Protein AF-A0A7K7TMJ1-F1 (afdb_monomer)

InterPro domains:
  IPR008477 Tumor necrosis factor alpha-induced protein 8-like [PF05527] (1-133)
  IPR008477 Tumor necrosis factor alpha-induced protein 8-like [PTHR12757] (1-135)
  IPR038355 Tumor necrosis factor alpha-induced protein 8-like superfamily [G3DSA:1.20.1440.160] (1-135)

pLDDT: mean 97.25, std 2.5, range [78.69, 98.81]

Foldseek 3Di:
DVVLVVLLVVLVVVLVVVVVVCVVVVVDDPVLVVLVVVLLVLVLVLLVLLLCLLPDPPPDDLQVSLVSLVVSLVSSCVNCVVPDDPVSNVSSCSNSVQVSPSVNSCQCSVCPHPNSVVSVVVNVVSVVCSVVVVD

Sequence (135 aa):
SKKEAEKIIKNLIKIVLKLAILYRNNQFNQDEIALMEKFKKKVHQLAKTVVSFHQVDYTFDRNFLSKLLNDCRELLHEIIQRHLTAKSHGRVNNVFDHFSDCEFLAALYNPFGPYKLHLQKLCDGVNKMLDEGNI

Mean predicted aligned error: 2.39 Å

Radius of gyration: 15.5 Å; Cα contacts (8 Å, |Δi|>4): 107; chains: 1; bounding box: 36×33×42 Å

Structure (mmCIF, N/CA/C/O backbone):
data_AF-A0A7K7TMJ1-F1
#
_entry.id   AF-A0A7K7TMJ1-F1
#
loop_
_atom_site.group_PDB
_atom_site.id
_atom_site.type_symbol
_atom_site.label_atom_id
_atom_site.label_alt_id
_atom_site.label_comp_id
_atom_site.label_asym_id
_atom_site.label_entity_id
_atom_site.label_seq_id
_atom_site.pdbx_PDB_ins_code
_atom_site.Cartn_x
_atom_site.Cartn_y
_atom_site.Cartn_z
_atom_site.occupancy
_atom_site.B_iso_or_equiv
_atom_site.auth_seq_id
_atom_site.auth_comp_id
_atom_site.auth_asym_id
_atom_site.auth_atom_id
_atom_site.pdbx_PDB_model_num
ATOM 1 N N . SER A 1 1 ? 10.823 14.275 -4.369 1.00 92.31 1 SER A N 1
ATOM 2 C CA . SER A 1 1 ? 11.870 15.054 -3.662 1.00 92.31 1 SER A CA 1
ATOM 3 C C . SER A 1 1 ? 12.195 14.378 -2.334 1.00 92.31 1 SER A C 1
ATOM 5 O O . SER A 1 1 ? 11.358 13.628 -1.839 1.00 92.31 1 SER A O 1
ATOM 7 N N . LYS A 1 2 ? 13.364 14.644 -1.731 1.00 96.44 2 LYS A N 1
ATOM 8 C CA . LYS A 1 2 ? 13.749 14.072 -0.421 1.00 96.44 2 LYS A CA 1
ATOM 9 C C . LYS A 1 2 ? 12.666 14.270 0.651 1.00 96.44 2 LYS A C 1
ATOM 11 O O . LYS A 1 2 ? 12.242 13.314 1.287 1.00 96.44 2 LYS A O 1
ATOM 16 N N . LYS A 1 3 ? 12.158 15.501 0.772 1.00 97.50 3 LYS A N 1
ATOM 17 C CA . LYS A 1 3 ? 11.116 15.871 1.741 1.00 97.50 3 LYS A CA 1
ATOM 18 C C . LYS A 1 3 ? 9.826 15.060 1.570 1.00 97.50 3 LYS A C 1
ATOM 20 O O . LYS A 1 3 ? 9.205 14.688 2.563 1.00 97.50 3 LYS A O 1
ATOM 25 N N . GLU A 1 4 ? 9.424 14.786 0.330 1.00 96.75 4 GLU A N 1
ATOM 26 C CA . GLU A 1 4 ? 8.199 14.023 0.073 1.00 96.75 4 GLU A CA 1
ATOM 27 C C . GLU A 1 4 ? 8.392 12.531 0.363 1.00 96.75 4 GLU A C 1
ATOM 29 O O . GLU A 1 4 ? 7.537 11.928 1.006 1.00 96.75 4 GLU A O 1
ATOM 34 N N . ALA A 1 5 ? 9.552 11.962 0.016 1.00 97.44 5 ALA A N 1
ATOM 35 C CA . ALA A 1 5 ? 9.892 10.583 0.371 1.00 97.44 5 ALA A CA 1
ATOM 36 C C . ALA A 1 5 ? 9.893 10.375 1.898 1.00 97.44 5 ALA A C 1
ATOM 38 O O . ALA A 1 5 ? 9.243 9.464 2.409 1.00 97.44 5 ALA A O 1
ATOM 39 N N . GLU A 1 6 ? 10.534 11.275 2.652 1.00 98.19 6 GLU A N 1
ATOM 40 C CA . GLU A 1 6 ? 10.526 11.244 4.122 1.00 98.19 6 GLU A CA 1
ATOM 41 C C . GLU A 1 6 ? 9.105 11.340 4.696 1.00 98.19 6 GLU A C 1
ATOM 43 O O . GLU A 1 6 ? 8.770 10.680 5.684 1.00 98.19 6 GLU A O 1
ATOM 48 N N . LYS A 1 7 ? 8.242 12.156 4.084 1.00 98.38 7 LYS A N 1
ATOM 49 C CA . LYS A 1 7 ? 6.843 12.305 4.496 1.00 98.38 7 LYS A CA 1
ATOM 50 C C . LYS A 1 7 ? 6.040 11.027 4.256 1.00 98.38 7 LYS A C 1
ATOM 52 O O . LYS A 1 7 ? 5.312 10.632 5.168 1.00 98.38 7 LYS A O 1
ATOM 57 N N . ILE A 1 8 ? 6.193 10.387 3.098 1.00 98.56 8 ILE A N 1
ATOM 58 C CA . ILE A 1 8 ? 5.510 9.133 2.749 1.00 98.56 8 ILE A CA 1
ATOM 59 C C . ILE A 1 8 ? 5.896 8.032 3.742 1.00 98.56 8 ILE A C 1
ATOM 61 O O . ILE A 1 8 ? 5.023 7.451 4.388 1.00 98.56 8 ILE A O 1
ATOM 65 N N . ILE A 1 9 ? 7.195 7.823 3.973 1.00 98.38 9 ILE A N 1
ATOM 66 C CA . ILE A 1 9 ? 7.674 6.799 4.916 1.00 98.38 9 ILE A CA 1
ATOM 67 C C . ILE A 1 9 ? 7.229 7.105 6.353 1.00 98.38 9 ILE A C 1
ATOM 69 O O . ILE A 1 9 ? 6.744 6.224 7.063 1.00 98.38 9 ILE A O 1
ATOM 73 N N . LYS A 1 10 ? 7.292 8.370 6.788 1.00 98.62 10 LYS A N 1
ATOM 74 C CA . LYS A 1 10 ? 6.770 8.785 8.102 1.00 98.62 10 LYS A CA 1
ATOM 75 C C . LYS A 1 10 ? 5.273 8.504 8.245 1.00 98.62 10 LYS A C 1
ATOM 77 O O . LYS A 1 10 ? 4.815 8.163 9.338 1.00 98.62 10 LYS A O 1
ATOM 82 N N . ASN A 1 11 ? 4.498 8.699 7.183 1.00 98.69 11 ASN A N 1
ATOM 83 C CA . ASN A 1 11 ? 3.067 8.426 7.187 1.00 98.69 11 ASN A CA 1
ATOM 84 C C . ASN A 1 11 ? 2.792 6.925 7.292 1.00 98.69 11 ASN A C 1
ATOM 86 O O . ASN A 1 11 ? 1.994 6.548 8.150 1.00 98.69 11 ASN A O 1
ATOM 90 N N . LEU A 1 12 ? 3.524 6.095 6.543 1.00 98.56 12 LEU A N 1
ATOM 91 C CA . LEU A 1 12 ? 3.469 4.636 6.644 1.00 98.56 12 LEU A CA 1
ATOM 92 C C . LEU A 1 12 ? 3.759 4.156 8.074 1.00 98.56 12 LEU A C 1
ATOM 94 O O . LEU A 1 12 ? 2.924 3.483 8.674 1.00 98.56 12 LEU A O 1
ATOM 98 N N . ILE A 1 13 ? 4.874 4.590 8.675 1.00 98.50 13 ILE A N 1
ATOM 99 C CA . ILE A 1 13 ? 5.240 4.218 10.055 1.00 98.50 13 ILE A CA 1
ATOM 100 C C . ILE A 1 13 ? 4.132 4.615 11.044 1.00 98.50 13 ILE A C 1
ATOM 102 O O . ILE A 1 13 ? 3.749 3.835 11.915 1.00 98.50 13 ILE A O 1
ATOM 106 N N . LYS A 1 14 ? 3.568 5.823 10.908 1.00 98.25 14 LYS A N 1
ATOM 107 C CA . LYS A 1 14 ? 2.486 6.292 11.788 1.00 98.25 14 LYS A CA 1
ATOM 108 C C . LYS A 1 14 ? 1.202 5.476 11.646 1.00 98.25 14 LYS A C 1
ATOM 110 O O . LYS A 1 14 ? 0.476 5.363 12.629 1.00 98.25 14 LYS A O 1
ATOM 115 N N . ILE A 1 15 ? 0.891 4.979 10.452 1.00 98.25 15 ILE A N 1
ATOM 116 C CA . ILE A 1 15 ? -0.276 4.124 10.208 1.00 98.25 15 ILE A CA 1
ATOM 117 C C . ILE A 1 15 ? -0.063 2.769 10.882 1.00 98.25 15 ILE A C 1
ATOM 119 O O . ILE A 1 15 ? -0.890 2.370 11.697 1.00 98.25 15 ILE A O 1
ATOM 123 N N . VAL A 1 16 ? 1.077 2.120 10.618 1.00 97.31 16 VAL A N 1
ATOM 124 C CA . VAL A 1 16 ? 1.415 0.804 11.183 1.00 97.31 16 VAL A CA 1
ATOM 125 C C . VAL A 1 16 ? 1.399 0.839 12.713 1.00 97.31 16 VAL A C 1
ATOM 127 O O . VAL A 1 16 ? 0.768 -0.006 13.343 1.00 97.31 16 VAL A O 1
ATOM 130 N N . LEU A 1 17 ? 2.004 1.861 13.331 1.00 98.06 17 LEU A N 1
ATOM 131 C CA . LEU A 1 17 ? 1.999 2.004 14.792 1.00 98.06 17 LEU A CA 1
ATOM 132 C C . LEU A 1 17 ? 0.589 2.178 15.365 1.00 98.06 17 LEU A C 1
ATOM 134 O O . LEU A 1 17 ? 0.279 1.616 16.411 1.00 98.06 17 LEU A O 1
ATOM 138 N N . LYS A 1 18 ? -0.280 2.941 14.694 1.00 97.62 18 LYS A N 1
ATOM 139 C CA . LYS A 1 18 ? -1.665 3.116 15.146 1.00 97.62 18 LYS A CA 1
ATOM 140 C C . LYS A 1 18 ? -2.459 1.817 15.060 1.00 97.62 18 LYS A C 1
ATOM 142 O O . LYS A 1 18 ? -3.156 1.501 16.016 1.00 97.62 18 LYS A O 1
ATOM 147 N N . LEU A 1 19 ? -2.322 1.065 13.967 1.00 97.00 19 LEU A N 1
ATOM 148 C CA . LEU A 1 19 ? -2.946 -0.254 13.835 1.00 97.00 19 LEU A CA 1
ATOM 149 C C . LEU A 1 19 ? -2.482 -1.201 14.942 1.00 97.00 19 LEU A C 1
ATOM 151 O O . LEU A 1 19 ? -3.308 -1.837 15.588 1.00 97.00 19 LEU A O 1
ATOM 155 N N . ALA A 1 20 ? -1.175 -1.242 15.211 1.00 95.94 20 ALA A N 1
ATOM 156 C CA . ALA A 1 20 ? -0.618 -2.079 16.267 1.00 95.94 20 ALA A CA 1
ATOM 157 C C . ALA A 1 20 ? -1.163 -1.705 17.656 1.00 95.94 20 ALA A C 1
ATOM 159 O O . ALA A 1 20 ? -1.466 -2.594 18.448 1.00 95.94 20 ALA A O 1
ATOM 160 N N . ILE A 1 21 ? -1.320 -0.409 17.952 1.00 98.06 21 ILE A N 1
ATOM 161 C CA . ILE A 1 21 ? -1.902 0.063 19.218 1.00 98.06 21 ILE A CA 1
ATOM 162 C C . ILE A 1 21 ? -3.382 -0.326 19.323 1.00 98.06 21 ILE A C 1
ATOM 164 O O . ILE A 1 21 ? -3.790 -0.834 20.364 1.00 98.06 21 ILE A O 1
ATOM 168 N N . LEU A 1 22 ? -4.177 -0.132 18.263 1.00 97.94 22 LEU A N 1
ATOM 169 C CA . LEU A 1 22 ? -5.592 -0.531 18.244 1.00 97.94 22 LEU A CA 1
ATOM 170 C C . LEU A 1 22 ? -5.749 -2.039 18.471 1.00 97.94 22 LEU A C 1
ATOM 172 O O . LEU A 1 22 ? -6.547 -2.453 19.311 1.00 97.94 22 LEU A O 1
ATOM 176 N N . TYR A 1 23 ? -4.936 -2.842 17.781 1.00 95.19 23 TYR A N 1
ATOM 177 C CA . TYR A 1 23 ? -4.934 -4.296 17.917 1.00 95.19 23 TYR A CA 1
ATOM 178 C C . TYR A 1 23 ? -4.554 -4.738 19.337 1.00 95.19 23 TYR A C 1
ATOM 180 O O . TYR A 1 23 ? -5.293 -5.485 19.967 1.00 95.19 23 TYR A O 1
ATOM 188 N N . ARG A 1 24 ? -3.435 -4.236 19.880 1.00 96.69 24 ARG A N 1
ATOM 189 C CA . ARG A 1 24 ? -2.952 -4.601 21.228 1.00 96.69 24 ARG A CA 1
ATOM 190 C C . ARG A 1 24 ? -3.910 -4.195 22.344 1.00 96.69 24 ARG A C 1
ATOM 192 O O . ARG A 1 24 ? -3.968 -4.871 23.364 1.00 96.69 24 ARG A O 1
ATOM 199 N N . ASN A 1 25 ? -4.655 -3.112 22.146 1.00 97.81 25 ASN A N 1
ATOM 200 C CA . ASN A 1 25 ? -5.617 -2.609 23.121 1.00 97.81 25 ASN A CA 1
ATOM 201 C C . ASN A 1 25 ? -7.034 -3.164 22.901 1.00 97.81 25 ASN A C 1
ATOM 203 O O . ASN A 1 25 ? -7.982 -2.597 23.446 1.00 97.81 25 ASN A O 1
ATOM 207 N N . ASN A 1 26 ? -7.191 -4.225 22.095 1.00 97.12 26 ASN A N 1
ATOM 208 C CA . ASN A 1 26 ? -8.472 -4.875 21.796 1.00 97.12 26 ASN A CA 1
ATOM 209 C C . ASN A 1 26 ? -9.567 -3.878 21.370 1.00 97.12 26 ASN A C 1
ATOM 211 O O . ASN A 1 26 ? -10.719 -3.996 21.778 1.00 97.12 26 ASN A O 1
ATOM 215 N N . GLN A 1 27 ? -9.198 -2.854 20.593 1.00 98.31 27 GLN A N 1
ATOM 216 C CA . GLN A 1 27 ? -10.135 -1.807 20.165 1.00 98.31 27 GLN A CA 1
ATOM 217 C C . GLN A 1 27 ? -11.026 -2.257 19.005 1.00 98.31 27 GLN A C 1
ATOM 219 O O . GLN A 1 27 ? -12.073 -1.659 18.773 1.00 98.31 27 GLN A O 1
ATOM 224 N N . PHE A 1 28 ? -10.616 -3.298 18.277 1.00 98.19 28 PHE A N 1
ATOM 225 C CA . PHE A 1 28 ? -11.374 -3.816 17.149 1.00 98.19 28 PHE A CA 1
ATOM 226 C C . PHE A 1 28 ? -12.543 -4.691 17.597 1.00 98.19 28 PHE A C 1
ATOM 228 O O . PHE A 1 28 ? -12.398 -5.564 18.453 1.00 98.19 28 PHE A O 1
ATOM 235 N N . ASN A 1 29 ? -13.697 -4.483 16.970 1.00 97.88 29 ASN A N 1
ATOM 236 C CA . ASN A 1 29 ? -14.829 -5.401 17.069 1.00 97.88 29 ASN A CA 1
ATOM 237 C C . ASN A 1 29 ? -14.643 -6.627 16.147 1.00 97.88 29 ASN A C 1
ATOM 239 O O . ASN A 1 29 ? -13.659 -6.725 15.417 1.00 97.88 29 ASN A O 1
ATOM 243 N N . GLN A 1 30 ? -15.590 -7.570 16.168 1.00 97.56 30 GLN A N 1
ATOM 244 C CA . GLN A 1 30 ? -15.496 -8.810 15.383 1.00 97.56 30 GLN A CA 1
ATOM 245 C C . GLN A 1 30 ? -15.406 -8.572 13.867 1.00 97.56 30 GLN A C 1
ATOM 247 O O . GLN A 1 30 ? -14.591 -9.220 13.207 1.00 97.56 30 GLN A O 1
ATOM 252 N N . ASP A 1 31 ? -16.166 -7.617 13.326 1.00 97.56 31 ASP A N 1
ATOM 253 C CA . ASP A 1 31 ? -16.126 -7.278 11.899 1.00 97.56 31 ASP A CA 1
ATOM 254 C C . ASP A 1 31 ? -14.768 -6.673 11.521 1.00 97.56 31 ASP A C 1
ATOM 256 O O . ASP A 1 31 ? -14.165 -7.037 10.514 1.00 97.56 31 ASP A O 1
ATOM 260 N N . GLU A 1 32 ? -14.228 -5.795 12.369 1.00 98.12 32 GLU A N 1
ATOM 261 C CA . GLU A 1 32 ? -12.913 -5.176 12.169 1.00 98.12 32 GLU A CA 1
ATOM 262 C C . GLU A 1 32 ? -11.766 -6.190 12.292 1.00 98.12 32 GLU A C 1
ATOM 264 O O . GLU A 1 32 ? -10.781 -6.102 11.558 1.00 98.12 32 GLU A O 1
ATOM 269 N N . ILE A 1 33 ? -11.898 -7.192 13.167 1.00 97.69 33 ILE A N 1
ATOM 270 C CA . ILE A 1 33 ? -10.960 -8.320 13.249 1.00 97.69 33 ILE A CA 1
ATOM 271 C C . ILE A 1 33 ? -11.009 -9.141 11.955 1.00 97.69 33 ILE A C 1
ATOM 273 O O . ILE A 1 33 ? -9.959 -9.456 11.392 1.00 97.69 33 ILE A O 1
ATOM 277 N N . ALA A 1 34 ? -12.202 -9.443 11.433 1.00 97.94 34 ALA A N 1
ATOM 278 C CA . ALA A 1 34 ? -12.347 -10.148 10.161 1.00 97.94 34 ALA A CA 1
ATOM 279 C C . ALA A 1 34 ? -11.745 -9.350 8.987 1.00 97.94 34 ALA A C 1
ATOM 281 O O . ALA A 1 34 ? -11.061 -9.921 8.129 1.00 97.94 34 ALA A O 1
ATOM 282 N N . LEU A 1 35 ? -11.928 -8.025 8.975 1.00 98.06 35 LEU A N 1
ATOM 283 C CA . LEU A 1 35 ? -11.283 -7.131 8.012 1.00 98.06 35 LEU A CA 1
ATOM 284 C C . LEU A 1 35 ? -9.758 -7.135 8.157 1.00 98.06 35 LEU A C 1
ATOM 286 O O . LEU A 1 35 ? -9.063 -7.203 7.144 1.00 98.06 35 LEU A O 1
ATOM 290 N N . MET A 1 36 ? -9.224 -7.134 9.381 1.00 96.94 36 MET A N 1
ATOM 291 C CA . MET A 1 36 ? -7.783 -7.261 9.612 1.00 96.94 36 MET A CA 1
ATOM 292 C C . MET A 1 36 ? -7.225 -8.582 9.078 1.00 96.94 36 MET A C 1
ATOM 294 O O . MET A 1 36 ? -6.173 -8.580 8.442 1.00 96.94 36 MET A O 1
ATOM 298 N N . GLU A 1 37 ? -7.919 -9.703 9.266 1.00 96.88 37 GLU A N 1
ATOM 299 C CA . GLU A 1 37 ? -7.489 -10.990 8.704 1.00 96.88 37 GLU A CA 1
ATOM 300 C C . GLU A 1 37 ? -7.531 -10.991 7.169 1.00 96.88 37 GLU A C 1
ATOM 302 O O . GLU A 1 37 ? -6.625 -11.510 6.508 1.00 96.88 37 GLU A O 1
ATOM 307 N N . LYS A 1 38 ? -8.538 -10.345 6.570 1.00 98.00 38 LYS A N 1
ATOM 308 C CA . LYS A 1 38 ? -8.596 -10.127 5.117 1.00 98.00 38 LYS A CA 1
ATOM 309 C C . LYS A 1 38 ? -7.442 -9.241 4.636 1.00 98.00 38 LYS A C 1
ATOM 311 O O . LYS A 1 38 ? -6.823 -9.556 3.620 1.00 98.00 38 LYS A O 1
ATOM 316 N N . PHE A 1 39 ? -7.123 -8.178 5.372 1.00 98.00 39 PHE A N 1
ATOM 317 C CA . PHE A 1 39 ? -6.008 -7.281 5.081 1.00 98.00 39 PHE A CA 1
ATOM 318 C C . PHE A 1 39 ? -4.660 -8.001 5.165 1.00 98.00 39 PHE A C 1
ATOM 320 O O . PHE A 1 39 ? -3.889 -7.913 4.216 1.00 98.00 39 PHE A O 1
ATOM 327 N N . LYS A 1 40 ? -4.404 -8.798 6.210 1.00 96.50 40 LYS A N 1
ATOM 328 C CA . LYS A 1 40 ? -3.186 -9.625 6.324 1.00 96.50 40 LYS A CA 1
ATOM 329 C C . LYS A 1 40 ? -3.018 -10.554 5.124 1.00 96.50 40 LYS A C 1
ATOM 331 O O . LYS A 1 40 ? -1.984 -10.542 4.469 1.00 96.50 40 LYS A O 1
ATOM 336 N N . LYS A 1 41 ? -4.070 -11.295 4.750 1.00 97.38 41 LYS A N 1
ATOM 337 C CA . LYS A 1 41 ? -4.041 -12.165 3.558 1.00 97.38 41 LYS A CA 1
ATOM 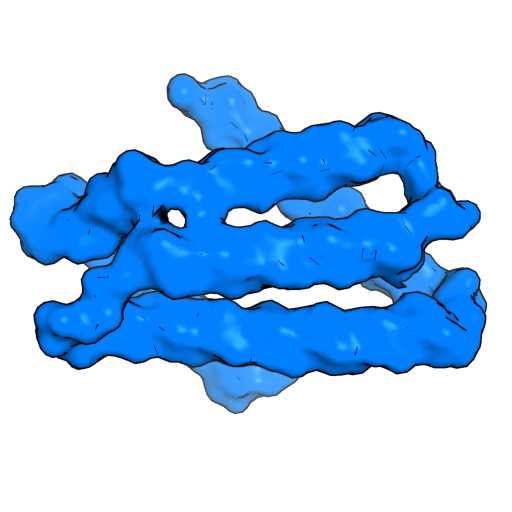338 C C . LYS A 1 41 ? -3.732 -11.384 2.278 1.00 97.38 41 LYS A C 1
ATOM 340 O O . LYS A 1 41 ? -3.009 -11.878 1.414 1.00 97.38 41 LYS A O 1
ATOM 345 N N . LYS A 1 42 ? -4.273 -10.170 2.149 1.00 98.06 42 LYS A N 1
ATOM 346 C CA . LYS A 1 42 ? -4.046 -9.289 0.999 1.00 98.06 42 LYS A CA 1
ATOM 347 C C . LYS A 1 42 ? -2.611 -8.746 0.965 1.00 98.06 42 LYS A C 1
ATOM 349 O O . LYS A 1 42 ? -1.998 -8.755 -0.098 1.00 98.06 42 LYS A O 1
ATOM 354 N N . VAL A 1 43 ? -2.052 -8.358 2.111 1.00 97.62 43 VAL A N 1
ATOM 355 C CA . VAL A 1 43 ? -0.648 -7.933 2.249 1.00 97.62 43 VAL A CA 1
ATOM 356 C C . VAL A 1 43 ? 0.308 -9.090 1.955 1.00 97.62 43 VAL A C 1
ATOM 358 O O . VAL A 1 43 ? 1.267 -8.906 1.212 1.00 97.62 43 VAL A O 1
ATOM 361 N N . HIS A 1 44 ? -0.001 -10.302 2.419 1.00 97.38 44 HIS A N 1
ATOM 362 C CA . HIS A 1 44 ? 0.765 -11.507 2.085 1.00 97.38 44 HIS A CA 1
ATOM 363 C C . HIS A 1 44 ? 0.754 -11.800 0.580 1.00 97.38 44 HIS A C 1
ATOM 365 O O . HIS A 1 44 ? 1.786 -12.100 -0.021 1.00 97.38 44 HIS A O 1
ATOM 371 N N . GLN A 1 45 ? -0.413 -11.668 -0.063 1.00 98.06 45 GLN A N 1
ATOM 372 C CA . GLN A 1 45 ? -0.541 -11.778 -1.519 1.00 98.06 45 GLN A CA 1
ATOM 373 C C . GLN A 1 45 ? 0.297 -10.708 -2.237 1.00 98.06 45 GLN A C 1
ATOM 375 O O . GLN A 1 45 ? 0.995 -11.021 -3.204 1.00 98.06 45 GLN A O 1
ATOM 380 N N . LEU A 1 46 ? 0.243 -9.459 -1.768 1.00 98.31 46 LEU A N 1
ATOM 381 C CA . LEU A 1 46 ? 1.027 -8.346 -2.299 1.00 98.31 46 LEU A CA 1
ATOM 382 C C . LEU A 1 46 ? 2.529 -8.614 -2.200 1.00 98.31 46 LEU A C 1
ATOM 384 O O . LEU A 1 46 ? 3.230 -8.479 -3.198 1.00 98.31 46 LEU A O 1
ATOM 388 N N . ALA A 1 47 ? 3.005 -9.054 -1.038 1.00 98.06 47 ALA A N 1
ATOM 389 C CA . ALA A 1 47 ? 4.403 -9.390 -0.800 1.00 98.06 47 ALA A CA 1
ATOM 390 C C . ALA A 1 47 ? 4.912 -10.457 -1.781 1.00 98.06 47 ALA A C 1
ATOM 392 O O . ALA A 1 47 ? 5.915 -10.250 -2.464 1.00 98.06 47 ALA A O 1
ATOM 393 N N . LYS A 1 48 ? 4.166 -11.558 -1.931 1.00 97.44 48 LYS A N 1
ATOM 394 C CA . LYS A 1 48 ? 4.493 -12.614 -2.902 1.00 97.44 48 LYS A CA 1
ATOM 395 C C . LYS A 1 48 ? 4.494 -12.109 -4.342 1.00 97.44 48 LYS A C 1
ATOM 397 O O . LYS A 1 48 ? 5.367 -12.480 -5.117 1.00 97.44 48 LYS A O 1
ATOM 402 N N . THR A 1 49 ? 3.529 -11.261 -4.694 1.00 98.12 49 THR A N 1
ATOM 403 C CA . THR A 1 49 ? 3.424 -10.680 -6.041 1.00 98.12 49 THR A CA 1
ATOM 404 C C . THR A 1 49 ? 4.637 -9.807 -6.353 1.00 98.12 49 THR A C 1
ATOM 406 O O . THR A 1 49 ? 5.235 -9.959 -7.413 1.00 98.12 49 THR A O 1
ATOM 409 N N . VAL A 1 50 ? 5.033 -8.937 -5.416 1.00 97.75 50 VAL A N 1
ATOM 410 C CA . VAL A 1 50 ? 6.209 -8.062 -5.552 1.00 97.75 50 VAL A CA 1
ATOM 411 C C . VAL A 1 50 ? 7.473 -8.878 -5.821 1.00 97.75 50 VAL A C 1
ATOM 413 O O . VAL A 1 50 ? 8.213 -8.587 -6.756 1.00 97.75 50 VAL A O 1
ATOM 416 N N . VAL A 1 51 ? 7.687 -9.941 -5.045 1.00 97.62 51 VAL A N 1
ATOM 417 C CA . VAL A 1 51 ? 8.835 -10.835 -5.234 1.00 97.62 51 VAL A CA 1
ATOM 418 C C . VAL A 1 51 ? 8.754 -11.564 -6.575 1.00 97.62 51 VAL A C 1
ATOM 420 O O . VAL A 1 51 ? 9.731 -11.582 -7.321 1.00 97.62 51 VAL A O 1
ATOM 423 N N . SER A 1 52 ? 7.599 -12.146 -6.905 1.00 97.56 52 SER A N 1
ATOM 424 C CA . SER A 1 52 ? 7.420 -12.919 -8.138 1.00 97.56 52 SER A CA 1
ATOM 425 C C . SER A 1 52 ? 7.663 -12.074 -9.387 1.00 97.56 52 SER A C 1
ATOM 427 O O . SER A 1 52 ? 8.293 -12.557 -10.321 1.00 97.56 52 SER A O 1
ATOM 429 N N . PHE A 1 53 ? 7.203 -10.821 -9.403 1.00 98.00 53 PHE A N 1
ATOM 430 C CA . PHE A 1 53 ? 7.413 -9.905 -10.527 1.00 98.00 53 PHE A CA 1
ATOM 431 C C . PHE A 1 53 ? 8.873 -9.492 -10.718 1.00 98.00 53 PHE A C 1
ATOM 433 O O . PHE A 1 53 ? 9.244 -9.069 -11.809 1.00 98.00 53 PHE A O 1
ATOM 440 N N . HIS A 1 54 ? 9.701 -9.610 -9.679 1.00 96.62 54 HIS A N 1
ATOM 441 C CA . HIS A 1 54 ? 11.142 -9.390 -9.774 1.00 96.62 54 HIS A CA 1
ATOM 442 C C . HIS A 1 54 ? 11.906 -10.665 -10.156 1.00 96.62 54 HIS A C 1
ATOM 444 O O . HIS A 1 54 ? 12.883 -10.602 -10.894 1.00 96.62 54 HIS A O 1
ATOM 450 N N . GLN A 1 55 ? 11.479 -11.825 -9.653 1.00 93.81 55 GLN A N 1
ATOM 451 C CA . GLN A 1 55 ? 12.187 -13.096 -9.846 1.00 93.81 55 GLN A CA 1
ATOM 452 C C . GLN A 1 55 ? 11.852 -13.809 -11.159 1.00 93.81 55 GLN A C 1
ATOM 454 O O . GLN A 1 55 ? 12.637 -14.645 -11.604 1.00 93.81 55 GLN A O 1
ATOM 459 N N . VAL A 1 56 ? 10.691 -13.525 -11.756 1.00 94.75 56 VAL A N 1
ATOM 460 C CA . VAL A 1 56 ? 10.238 -14.183 -12.983 1.00 94.75 56 VAL A CA 1
ATOM 461 C C . VAL A 1 56 ? 10.175 -13.170 -14.117 1.00 94.75 56 VAL A C 1
ATOM 463 O O . VAL A 1 56 ? 9.325 -12.275 -14.129 1.00 94.75 56 VAL A O 1
ATOM 466 N N . ASP A 1 57 ? 11.066 -13.342 -15.091 1.00 88.19 57 ASP A N 1
ATOM 467 C CA . ASP A 1 57 ? 11.165 -12.460 -16.250 1.00 88.19 57 ASP A CA 1
ATOM 468 C C . ASP A 1 57 ? 9.830 -12.346 -17.001 1.00 88.19 57 ASP A C 1
ATOM 470 O O . ASP A 1 57 ? 9.068 -13.306 -17.125 1.00 88.19 57 ASP A O 1
ATOM 474 N N . TYR A 1 58 ? 9.559 -11.148 -17.526 1.00 89.81 58 TYR A N 1
ATOM 475 C CA . TYR A 1 58 ? 8.381 -10.828 -18.346 1.00 89.81 58 TYR A CA 1
ATOM 476 C C . TYR A 1 58 ? 7.009 -11.017 -17.668 1.00 89.81 58 TYR A C 1
ATOM 478 O O . TYR A 1 58 ? 5.989 -10.989 -18.354 1.00 89.81 58 TYR A O 1
ATOM 486 N N . THR A 1 59 ? 6.948 -11.161 -16.338 1.00 95.88 59 THR A N 1
ATOM 487 C CA . THR A 1 59 ? 5.672 -11.297 -15.602 1.00 95.88 59 THR A CA 1
ATOM 488 C C . THR A 1 59 ? 5.142 -10.000 -14.997 1.00 95.88 59 THR A C 1
ATOM 490 O O . THR A 1 59 ? 3.979 -9.952 -14.597 1.00 95.88 59 THR A O 1
ATOM 493 N N . PHE A 1 60 ? 5.966 -8.951 -14.915 1.00 97.94 60 PHE A N 1
ATOM 494 C CA . PHE A 1 60 ? 5.583 -7.697 -14.273 1.00 97.94 60 PHE A CA 1
ATOM 495 C C . PHE A 1 60 ? 4.379 -7.031 -14.959 1.00 97.94 60 PHE A C 1
ATOM 497 O O . PHE A 1 60 ? 4.444 -6.635 -16.123 1.00 97.94 60 PHE A O 1
ATOM 504 N N . ASP A 1 61 ? 3.311 -6.826 -14.183 1.00 98.25 61 ASP A N 1
ATOM 505 C CA . ASP A 1 61 ? 2.135 -6.049 -14.573 1.00 98.25 61 ASP A CA 1
ATOM 506 C C . ASP A 1 61 ? 1.886 -4.921 -13.561 1.00 98.25 61 ASP A C 1
ATOM 508 O O . ASP A 1 61 ? 1.433 -5.131 -12.427 1.00 98.25 61 ASP A O 1
ATOM 512 N N . ARG A 1 62 ? 2.158 -3.687 -13.998 1.00 98.12 62 ARG A N 1
ATOM 513 C CA . ARG A 1 62 ? 1.963 -2.474 -13.192 1.00 98.12 62 ARG A CA 1
ATOM 514 C C . ARG A 1 62 ? 0.507 -2.241 -12.793 1.00 98.12 62 ARG A C 1
ATOM 516 O O . ARG A 1 62 ? 0.261 -1.784 -11.680 1.00 98.12 62 ARG A O 1
ATOM 523 N N . ASN A 1 63 ? -0.454 -2.564 -13.659 1.00 98.44 63 ASN A N 1
ATOM 524 C CA . ASN A 1 63 ? -1.872 -2.336 -13.385 1.00 98.44 63 ASN A CA 1
ATOM 525 C C . ASN A 1 63 ? -2.378 -3.338 -12.350 1.00 98.44 63 ASN A C 1
ATOM 527 O O . ASN A 1 63 ? -3.123 -2.970 -11.442 1.00 98.44 63 ASN A O 1
ATOM 531 N N . PHE A 1 64 ? -1.932 -4.593 -12.451 1.00 98.50 64 PHE A N 1
ATOM 532 C CA . PHE A 1 64 ? -2.236 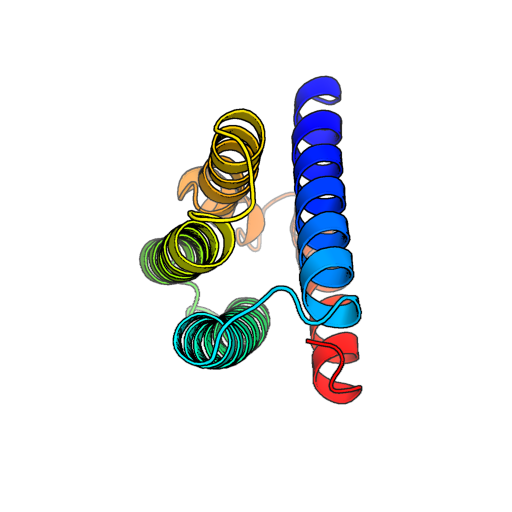-5.610 -11.452 1.00 98.50 64 PHE A CA 1
ATOM 533 C C . PHE A 1 64 ? -1.687 -5.225 -10.074 1.00 98.50 64 PHE A C 1
ATOM 535 O O . PHE A 1 64 ? -2.430 -5.237 -9.090 1.00 98.50 64 PHE A O 1
ATOM 542 N N . LEU A 1 65 ? -0.411 -4.830 -9.996 1.00 98.56 65 LEU A N 1
ATOM 543 C CA . LEU A 1 65 ? 0.212 -4.442 -8.729 1.00 98.56 65 LEU A CA 1
ATOM 544 C C . LEU A 1 65 ? -0.416 -3.169 -8.142 1.00 98.56 65 LEU A C 1
ATOM 546 O O . LEU A 1 65 ? -0.693 -3.119 -6.944 1.00 98.56 65 LEU A O 1
ATOM 550 N N . SER A 1 66 ? -0.704 -2.172 -8.984 1.00 98.75 66 SER A N 1
ATOM 551 C CA . SER A 1 66 ? -1.420 -0.955 -8.587 1.00 98.75 66 SER A CA 1
ATOM 552 C C . SER A 1 66 ? -2.799 -1.278 -8.009 1.00 98.75 66 SER A C 1
ATOM 554 O O . SER A 1 66 ? -3.150 -0.806 -6.926 1.00 98.75 66 SER A O 1
ATOM 556 N N . LYS A 1 67 ? -3.571 -2.144 -8.674 1.00 98.69 67 LYS A N 1
ATOM 557 C CA . LYS A 1 67 ? -4.872 -2.594 -8.170 1.00 98.69 67 LYS A CA 1
ATOM 558 C C . LYS A 1 67 ? -4.738 -3.305 -6.825 1.00 98.69 67 LYS A C 1
ATOM 560 O O . LYS A 1 67 ? -5.488 -3.003 -5.906 1.00 98.69 67 LYS A O 1
ATOM 565 N N . LEU A 1 68 ? -3.759 -4.196 -6.682 1.00 98.62 68 LEU A N 1
ATOM 566 C CA . LEU A 1 68 ? -3.534 -4.940 -5.444 1.00 98.62 68 LEU A CA 1
ATOM 567 C C . LEU A 1 68 ? -3.171 -4.022 -4.263 1.00 98.62 68 LEU A C 1
ATOM 569 O O . LEU A 1 68 ? -3.628 -4.240 -3.142 1.00 98.62 68 LEU A O 1
ATOM 573 N N . LEU A 1 69 ? -2.393 -2.967 -4.518 1.00 98.81 69 LEU A N 1
ATOM 574 C CA . LEU A 1 69 ? -2.102 -1.914 -3.542 1.00 98.81 69 LEU A CA 1
ATOM 575 C C . LEU A 1 69 ? -3.354 -1.107 -3.175 1.00 98.81 69 LEU A C 1
ATOM 577 O O . LEU A 1 69 ? -3.562 -0.811 -2.000 1.00 98.81 69 LEU A O 1
ATOM 581 N N . ASN A 1 70 ? -4.205 -0.782 -4.147 1.00 98.75 70 ASN A N 1
ATOM 582 C CA . ASN A 1 70 ? -5.464 -0.085 -3.884 1.00 98.75 70 ASN A CA 1
ATOM 583 C C . ASN A 1 70 ? -6.454 -0.957 -3.094 1.00 98.75 70 ASN A C 1
ATOM 585 O O . ASN A 1 70 ? -7.077 -0.459 -2.164 1.00 98.75 70 ASN A O 1
ATOM 589 N N . ASP A 1 71 ? -6.521 -2.265 -3.348 1.00 98.62 71 ASP A N 1
ATOM 590 C CA . ASP A 1 71 ? -7.312 -3.190 -2.524 1.00 98.62 71 ASP A CA 1
ATOM 591 C C . ASP A 1 71 ? -6.847 -3.173 -1.050 1.00 98.62 71 ASP A C 1
ATOM 593 O O . ASP A 1 71 ? -7.669 -3.183 -0.132 1.00 98.62 71 ASP A O 1
ATOM 597 N N . CYS A 1 72 ? -5.529 -3.116 -0.801 1.00 98.62 72 CYS A N 1
ATOM 598 C CA . CYS A 1 72 ? -4.983 -2.920 0.548 1.00 98.62 72 CYS A CA 1
ATOM 599 C C . CYS A 1 72 ? -5.407 -1.570 1.150 1.00 98.62 72 CYS A C 1
ATOM 601 O O . CYS A 1 72 ? -5.711 -1.509 2.342 1.00 98.62 72 CYS A O 1
ATOM 603 N N . ARG A 1 73 ? -5.416 -0.497 0.346 1.00 98.75 73 ARG A N 1
ATOM 604 C CA . ARG A 1 73 ? -5.816 0.851 0.773 1.00 98.75 73 ARG A CA 1
ATOM 605 C C . ARG A 1 73 ? -7.261 0.874 1.266 1.00 98.75 73 ARG A C 1
ATOM 607 O O . ARG A 1 73 ? -7.510 1.372 2.362 1.00 98.75 73 ARG A O 1
ATOM 614 N N . GLU A 1 74 ? -8.187 0.314 0.490 1.00 98.69 74 GLU A N 1
ATOM 615 C CA . GLU A 1 74 ? -9.616 0.320 0.827 1.00 98.69 74 GLU A CA 1
ATOM 616 C C . GLU A 1 74 ? -9.901 -0.502 2.089 1.00 98.69 74 GLU A C 1
ATOM 618 O O . GLU A 1 74 ? -10.530 0.000 3.021 1.00 98.69 74 GLU A O 1
ATOM 623 N N . LEU A 1 75 ? -9.323 -1.707 2.201 1.00 98.56 75 LEU A N 1
ATOM 624 C CA . LEU A 1 75 ? -9.427 -2.510 3.426 1.00 98.56 75 LEU A CA 1
ATOM 625 C C . LEU A 1 75 ? -8.927 -1.743 4.647 1.00 98.56 75 LEU A C 1
ATOM 627 O O . LEU A 1 75 ? -9.548 -1.765 5.709 1.00 98.56 75 LEU A O 1
ATOM 631 N N . LEU A 1 76 ? -7.804 -1.044 4.500 1.00 98.25 76 LEU A N 1
ATOM 632 C CA . LEU A 1 76 ? -7.241 -0.275 5.591 1.00 98.25 76 LEU A CA 1
ATOM 633 C C . LEU A 1 76 ? -8.130 0.907 5.990 1.00 98.25 76 LEU A C 1
ATOM 635 O O . LEU A 1 76 ? -8.222 1.205 7.181 1.00 98.25 76 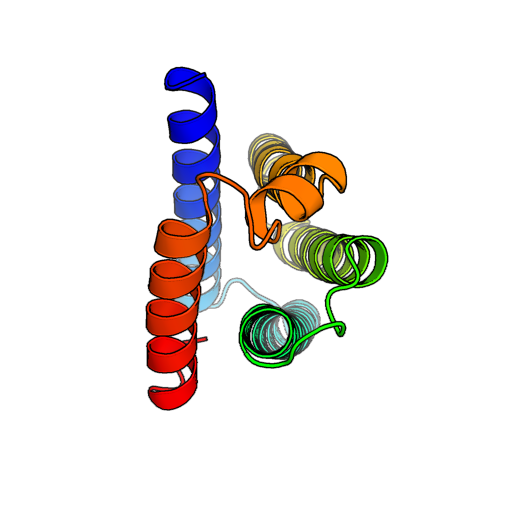LEU A O 1
ATOM 639 N N . HIS A 1 77 ? -8.792 1.565 5.037 1.00 98.69 77 HIS A N 1
ATOM 640 C CA . HIS A 1 77 ? -9.783 2.593 5.342 1.00 98.69 77 HIS A CA 1
ATOM 641 C C . HIS A 1 77 ? -10.964 2.041 6.132 1.00 98.69 77 HIS A C 1
ATOM 643 O O . HIS A 1 77 ? -11.332 2.653 7.134 1.00 98.69 77 HIS A O 1
ATOM 649 N N . GLU A 1 78 ? -11.499 0.885 5.737 1.00 98.44 78 GLU A N 1
ATOM 650 C CA . GLU A 1 78 ? -12.588 0.221 6.459 1.00 98.44 78 GLU A CA 1
ATOM 651 C C . GLU A 1 78 ? -12.181 -0.115 7.903 1.00 98.44 78 GLU A C 1
ATOM 653 O O . GLU A 1 78 ? -12.902 0.222 8.842 1.00 98.44 78 GLU A O 1
ATOM 658 N N . ILE A 1 79 ? -10.984 -0.682 8.099 1.00 98.31 79 ILE A N 1
ATOM 659 C CA . ILE A 1 79 ? -10.457 -1.066 9.422 1.00 98.31 79 ILE A CA 1
ATOM 660 C C . ILE A 1 79 ? -10.355 0.133 10.372 1.00 98.31 79 ILE A C 1
ATOM 662 O O . ILE A 1 79 ? -10.633 0.017 11.566 1.00 98.31 79 ILE A O 1
ATOM 666 N N . ILE A 1 80 ? -9.910 1.291 9.877 1.00 97.94 80 ILE A N 1
ATOM 667 C CA . ILE A 1 80 ? -9.623 2.448 10.737 1.00 97.94 80 ILE A CA 1
ATOM 668 C C . ILE A 1 80 ? -10.790 3.428 10.873 1.00 97.94 80 ILE A C 1
ATOM 670 O O . ILE A 1 80 ? -10.693 4.345 11.692 1.00 97.94 80 ILE A O 1
ATOM 674 N N . GLN A 1 81 ? -11.866 3.244 10.101 1.00 98.19 81 GLN A N 1
ATOM 675 C CA . GLN A 1 81 ? -12.963 4.202 9.930 1.00 98.19 81 GLN A CA 1
ATOM 676 C C . GLN A 1 81 ? -13.573 4.676 11.256 1.00 98.19 81 GLN A C 1
ATOM 678 O O . GLN A 1 81 ? -13.890 5.854 11.413 1.00 98.19 81 GLN A O 1
ATOM 683 N N . ARG A 1 82 ? -13.734 3.769 12.225 1.00 98.06 82 ARG A N 1
ATOM 684 C CA . ARG A 1 82 ? -14.343 4.066 13.535 1.00 98.06 82 ARG A CA 1
ATOM 685 C C . ARG A 1 82 ? -13.364 4.613 14.572 1.00 98.06 82 ARG A C 1
ATOM 687 O O . ARG A 1 82 ? -13.790 5.125 15.602 1.00 98.06 82 ARG A O 1
ATOM 694 N N . HIS A 1 83 ? -12.066 4.490 14.315 1.00 97.44 83 HIS A N 1
ATOM 695 C CA . HIS A 1 83 ? -11.023 4.646 15.332 1.00 97.44 83 HIS A CA 1
ATOM 696 C C . HIS A 1 83 ? -10.135 5.856 15.092 1.00 97.44 83 HIS A C 1
ATOM 698 O O . HIS A 1 83 ? -9.597 6.446 16.031 1.00 97.44 83 HIS A O 1
ATOM 704 N N . LEU A 1 84 ? -9.912 6.206 13.825 1.00 97.75 84 LEU A N 1
ATOM 705 C CA . LEU A 1 84 ? -8.908 7.182 13.443 1.00 97.75 84 LEU A CA 1
ATOM 706 C C . LEU A 1 84 ? -9.514 8.394 12.737 1.00 97.75 84 LEU A C 1
ATOM 708 O O . LEU A 1 84 ? -10.525 8.344 12.056 1.00 97.75 84 LEU A O 1
ATOM 712 N N . THR A 1 85 ? -8.835 9.527 12.886 1.00 98.25 85 THR A N 1
ATOM 713 C CA . THR A 1 85 ? -9.279 10.799 12.310 1.00 98.25 85 THR A CA 1
ATOM 714 C C . THR A 1 85 ? -9.047 10.875 10.802 1.00 98.25 85 THR A C 1
ATOM 716 O O . THR A 1 85 ? -8.162 10.197 10.275 1.00 98.25 85 THR A O 1
ATOM 719 N N . ALA A 1 86 ? -9.710 11.826 10.132 1.00 98.25 86 ALA A N 1
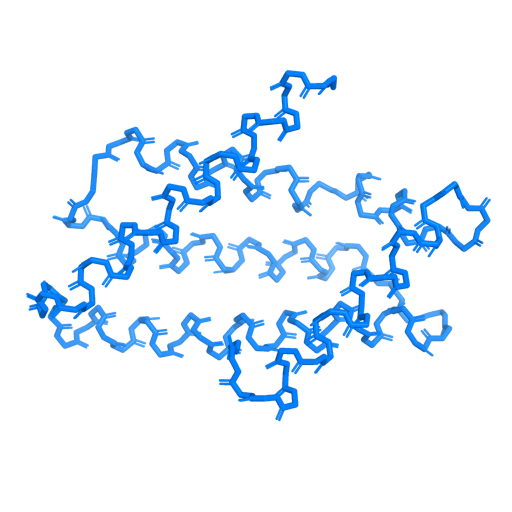ATOM 720 C CA . ALA A 1 86 ? -9.485 12.165 8.719 1.00 98.25 86 ALA A CA 1
ATOM 721 C C . ALA A 1 86 ? -7.999 12.377 8.369 1.00 98.25 86 ALA A C 1
ATOM 723 O O . ALA A 1 86 ? -7.533 11.994 7.299 1.00 98.25 86 ALA A O 1
ATOM 724 N N . LYS A 1 87 ? -7.200 12.900 9.311 1.00 98.44 87 LYS A N 1
ATOM 725 C CA . LYS A 1 87 ? -5.742 13.021 9.153 1.00 98.44 87 LYS A CA 1
ATOM 726 C C . LYS A 1 87 ? -5.059 11.670 8.926 1.00 98.44 87 LYS A C 1
ATOM 728 O O . LYS A 1 87 ? -4.048 11.619 8.240 1.00 98.44 87 LYS A O 1
ATOM 733 N N . SER A 1 88 ? -5.551 10.594 9.531 1.00 98.56 88 SER A N 1
ATOM 734 C CA . SER A 1 88 ? -5.018 9.240 9.338 1.00 98.56 88 SER A CA 1
ATOM 735 C C . SER A 1 88 ? -5.449 8.665 7.989 1.00 98.56 88 SER A C 1
ATOM 737 O O . SER A 1 88 ? -4.599 8.111 7.305 1.00 98.56 88 SER A O 1
ATOM 739 N N . HIS A 1 89 ? -6.689 8.906 7.552 1.00 98.69 89 HIS A N 1
ATOM 740 C CA . HIS A 1 89 ? -7.132 8.560 6.194 1.00 98.69 89 HIS A CA 1
ATOM 741 C C . HIS A 1 89 ? -6.291 9.280 5.130 1.00 98.69 89 HIS A C 1
ATOM 743 O O . HIS A 1 89 ? -5.764 8.645 4.226 1.00 98.69 89 HIS A O 1
ATOM 749 N N . GLY A 1 90 ? -6.027 10.579 5.299 1.00 98.75 90 GLY A N 1
ATOM 750 C CA . GLY A 1 90 ? -5.138 11.316 4.395 1.00 98.75 90 GLY A CA 1
ATOM 751 C C . GLY A 1 90 ? -3.699 10.781 4.365 1.00 98.75 90 GLY A C 1
ATOM 752 O O . GLY A 1 90 ? -3.018 10.898 3.350 1.00 98.75 90 GLY A O 1
ATOM 753 N N . ARG A 1 91 ? -3.219 10.160 5.454 1.00 98.75 91 ARG A N 1
ATOM 754 C CA . ARG A 1 91 ? -1.919 9.466 5.456 1.00 98.75 91 ARG A CA 1
ATOM 755 C C . ARG A 1 91 ? -1.973 8.164 4.669 1.00 98.75 91 ARG A C 1
ATOM 757 O O . ARG A 1 91 ? -0.998 7.873 3.990 1.00 98.75 91 ARG A O 1
ATOM 764 N N . VAL A 1 92 ? -3.064 7.405 4.791 1.00 98.81 92 VAL A N 1
ATOM 765 C CA . VAL A 1 92 ? -3.285 6.167 4.029 1.00 98.81 92 VAL A CA 1
ATOM 766 C C . VAL A 1 92 ? -3.265 6.488 2.537 1.00 98.81 92 VAL A C 1
ATOM 768 O O . VAL A 1 92 ? -2.417 5.950 1.834 1.00 98.81 92 VAL A O 1
ATOM 771 N N . ASN A 1 93 ? -4.056 7.471 2.097 1.00 98.75 93 ASN A N 1
ATOM 772 C CA . ASN A 1 93 ? -4.035 7.952 0.712 1.00 98.75 93 ASN A CA 1
ATOM 773 C C . ASN A 1 93 ? -2.628 8.356 0.279 1.00 98.75 93 ASN A C 1
ATOM 775 O O . ASN A 1 93 ? -2.088 7.785 -0.654 1.00 98.75 93 ASN A O 1
ATOM 779 N N . ASN A 1 94 ? -1.953 9.231 1.031 1.00 98.69 94 ASN A N 1
ATOM 780 C CA . ASN A 1 94 ? -0.608 9.677 0.658 1.00 98.69 94 ASN A CA 1
ATOM 781 C C . ASN A 1 94 ? 0.408 8.533 0.465 1.00 98.69 94 ASN A C 1
ATOM 783 O O . ASN A 1 94 ? 1.313 8.669 -0.352 1.00 98.69 94 ASN A O 1
ATOM 787 N N . VAL A 1 95 ? 0.286 7.440 1.221 1.00 98.81 95 VAL A N 1
ATOM 788 C CA . VAL A 1 95 ? 1.156 6.266 1.086 1.00 98.81 95 VAL A CA 1
ATOM 789 C C . VAL A 1 95 ? 0.781 5.449 -0.148 1.00 98.81 95 VAL A C 1
ATOM 791 O O . VAL A 1 95 ? 1.641 5.166 -0.980 1.00 98.81 95 VAL A O 1
ATOM 794 N N . PHE A 1 96 ? -0.489 5.069 -0.271 1.00 98.75 96 PHE A N 1
ATOM 795 C CA . PHE A 1 96 ? -0.937 4.167 -1.328 1.00 98.75 96 PHE A CA 1
ATOM 796 C C . PHE A 1 96 ? -1.028 4.850 -2.692 1.00 98.75 96 PHE A C 1
ATOM 798 O O . PHE A 1 96 ? -0.692 4.215 -3.683 1.00 98.75 96 PHE A O 1
ATOM 805 N N . ASP A 1 97 ? -1.364 6.137 -2.762 1.00 98.62 97 ASP A N 1
ATOM 806 C CA . ASP A 1 97 ? -1.344 6.910 -4.009 1.00 98.62 97 ASP A CA 1
ATOM 807 C C . ASP A 1 97 ? 0.069 6.932 -4.610 1.00 98.62 97 ASP A C 1
ATOM 809 O O . ASP A 1 97 ? 0.230 6.800 -5.816 1.00 98.62 97 ASP A O 1
ATOM 813 N N . HIS A 1 98 ? 1.110 7.034 -3.773 1.00 98.56 98 HIS A N 1
ATOM 814 C CA . HIS A 1 98 ? 2.491 6.990 -4.250 1.00 98.56 98 HIS A CA 1
ATOM 815 C C . HIS A 1 98 ? 2.911 5.592 -4.711 1.00 98.56 98 HIS A C 1
ATOM 817 O O . HIS A 1 98 ? 3.457 5.444 -5.798 1.00 98.56 98 HIS A O 1
ATOM 823 N N . PHE A 1 99 ? 2.688 4.565 -3.887 1.00 98.56 99 PHE A N 1
ATOM 824 C CA . PHE A 1 99 ? 3.176 3.223 -4.210 1.00 98.56 99 PHE A CA 1
ATOM 825 C C . PHE A 1 99 ? 2.361 2.535 -5.307 1.00 98.56 99 PHE A C 1
ATOM 827 O O . PHE A 1 99 ? 2.891 1.652 -5.975 1.00 98.56 99 PHE A O 1
ATOM 834 N N . SER A 1 100 ? 1.099 2.928 -5.497 1.00 98.69 100 SER A N 1
ATOM 835 C CA . SER A 1 100 ? 0.225 2.402 -6.552 1.00 98.69 100 SER A CA 1
ATOM 836 C C . SER A 1 100 ? 0.341 3.159 -7.878 1.00 98.69 100 SER A C 1
ATOM 838 O O . SER A 1 100 ? -0.291 2.757 -8.855 1.00 98.69 100 SER A O 1
ATOM 840 N N . ASP A 1 101 ? 1.147 4.221 -7.947 1.00 98.62 101 ASP A N 1
ATOM 841 C CA . ASP A 1 101 ? 1.367 4.971 -9.180 1.00 98.62 101 ASP A CA 1
ATOM 842 C C . ASP A 1 101 ? 2.033 4.087 -10.248 1.00 98.62 101 ASP A C 1
ATOM 844 O O . ASP A 1 101 ? 3.115 3.528 -10.050 1.00 98.62 101 ASP A O 1
ATOM 848 N N . CYS A 1 102 ? 1.375 3.939 -11.398 1.00 98.44 102 CYS A N 1
ATOM 849 C CA . CYS A 1 102 ? 1.831 3.031 -12.450 1.00 98.44 102 CYS A CA 1
ATOM 850 C C . CYS A 1 102 ? 3.177 3.449 -13.058 1.00 98.44 102 CYS A C 1
ATOM 852 O O . CYS A 1 102 ? 3.917 2.581 -13.524 1.00 98.44 102 CYS A O 1
ATOM 854 N N . GLU A 1 103 ? 3.509 4.741 -13.053 1.00 98.31 103 GLU A N 1
ATOM 855 C CA . GLU A 1 103 ? 4.790 5.241 -13.557 1.00 98.31 103 GLU A CA 1
ATOM 856 C C . GLU A 1 103 ? 5.918 4.987 -12.550 1.00 98.31 103 GLU A C 1
ATOM 858 O O . GLU A 1 103 ? 6.995 4.523 -12.930 1.00 98.31 103 GLU A O 1
ATOM 863 N N . PHE A 1 104 ? 5.656 5.168 -11.254 1.00 98.31 104 PHE A N 1
ATOM 864 C CA . PHE A 1 104 ? 6.548 4.737 -10.182 1.00 98.31 104 PHE A CA 1
ATOM 865 C C . PHE A 1 104 ? 6.833 3.233 -10.259 1.00 98.31 104 PHE A C 1
ATOM 867 O O . PHE A 1 104 ? 7.996 2.826 -10.240 1.00 98.31 104 PHE A O 1
ATOM 874 N N . LEU A 1 105 ? 5.791 2.404 -10.388 1.00 98.56 105 LEU A N 1
ATOM 875 C CA . LEU A 1 105 ? 5.941 0.954 -10.499 1.00 98.56 105 LEU A CA 1
ATOM 876 C C . LEU A 1 105 ? 6.730 0.568 -11.758 1.00 98.56 105 LEU A C 1
ATOM 878 O O . LEU A 1 105 ? 7.640 -0.253 -11.677 1.00 98.56 105 LEU A O 1
ATOM 882 N N . ALA A 1 106 ? 6.441 1.187 -12.905 1.00 98.25 106 ALA A N 1
ATOM 883 C CA . ALA A 1 106 ? 7.185 0.942 -14.140 1.00 98.25 106 ALA A CA 1
ATOM 884 C C . ALA A 1 106 ? 8.669 1.323 -14.012 1.00 98.25 106 ALA A C 1
ATOM 886 O O . ALA A 1 106 ? 9.536 0.581 -14.469 1.00 98.25 106 ALA A O 1
ATOM 887 N N . ALA A 1 107 ? 8.979 2.442 -13.352 1.00 98.25 107 ALA A N 1
ATOM 888 C CA . ALA A 1 107 ? 10.355 2.844 -13.092 1.00 98.25 107 ALA A CA 1
ATOM 889 C C . ALA A 1 107 ? 11.067 1.870 -12.138 1.00 98.25 107 ALA A C 1
ATOM 891 O O . ALA A 1 107 ? 12.218 1.507 -12.386 1.00 98.25 107 ALA A O 1
ATOM 892 N N . LEU A 1 108 ? 10.388 1.432 -11.072 1.00 98.19 108 LEU A N 1
ATOM 893 C CA . LEU A 1 108 ? 10.930 0.512 -10.071 1.00 98.19 108 LEU A CA 1
ATOM 894 C C . LEU A 1 108 ? 11.297 -0.853 -10.673 1.00 98.19 108 LEU A C 1
ATOM 896 O O . LEU A 1 108 ? 12.367 -1.374 -10.364 1.00 98.19 108 LEU A O 1
ATOM 900 N N . TYR A 1 109 ? 10.437 -1.398 -11.538 1.00 98.00 109 TYR A N 1
ATOM 901 C CA . TYR A 1 109 ? 10.621 -2.707 -12.179 1.00 98.00 109 TYR A CA 1
ATOM 902 C C . TYR A 1 109 ? 11.350 -2.648 -13.526 1.00 98.00 109 TYR A C 1
ATOM 904 O O . TYR A 1 109 ? 11.503 -3.678 -14.177 1.00 98.00 109 TYR A O 1
ATOM 912 N N . ASN A 1 110 ? 11.834 -1.481 -13.964 1.00 96.56 110 ASN A N 1
ATOM 913 C CA . ASN A 1 110 ? 12.615 -1.392 -15.195 1.00 96.56 110 ASN A CA 1
ATOM 914 C C . ASN A 1 110 ? 13.957 -2.144 -15.029 1.00 96.56 110 ASN A C 1
ATOM 916 O O . ASN A 1 110 ? 14.818 -1.677 -14.273 1.00 96.56 110 ASN A O 1
ATOM 920 N N . PRO A 1 111 ? 14.198 -3.250 -15.765 1.00 93.81 111 PRO A N 1
ATOM 921 C CA . PRO A 1 111 ? 15.405 -4.065 -15.603 1.00 93.81 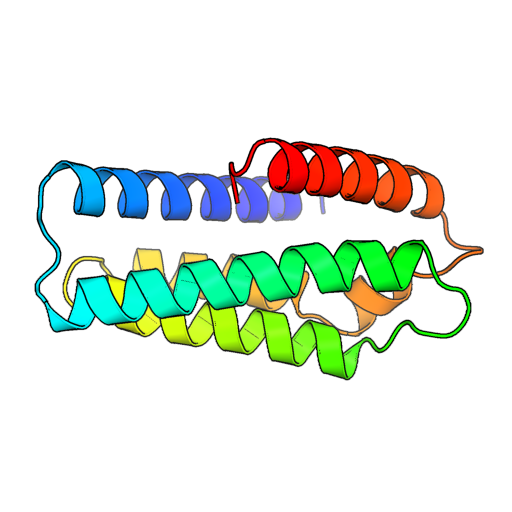111 PRO A CA 1
ATOM 922 C C . PRO A 1 111 ? 16.684 -3.352 -16.065 1.00 93.81 111 PRO A C 1
ATOM 924 O O . PRO A 1 111 ? 17.785 -3.758 -15.690 1.00 93.81 111 PRO A O 1
ATOM 927 N N . PHE A 1 112 ? 16.543 -2.281 -16.849 1.00 95.00 112 PHE A N 1
ATOM 928 C CA . PHE A 1 112 ? 17.630 -1.416 -17.314 1.00 95.00 112 PHE A CA 1
ATOM 929 C C . PHE A 1 112 ? 17.663 -0.071 -16.570 1.00 95.00 112 PHE A C 1
ATOM 931 O O . PHE A 1 112 ? 18.477 0.796 -16.880 1.00 95.00 112 PHE A O 1
ATOM 938 N N . GLY A 1 113 ? 16.763 0.121 -15.603 1.00 95.19 113 GLY A N 1
ATOM 939 C CA . GLY A 1 113 ? 16.652 1.338 -14.816 1.00 95.19 113 GLY A CA 1
ATOM 940 C C . GLY A 1 113 ? 17.632 1.386 -13.638 1.00 95.19 113 GLY A C 1
ATOM 941 O O . GLY A 1 113 ? 18.191 0.368 -13.221 1.00 95.19 113 GLY A O 1
ATOM 942 N N . PRO A 1 114 ? 17.798 2.567 -13.020 1.00 97.12 114 PRO A N 1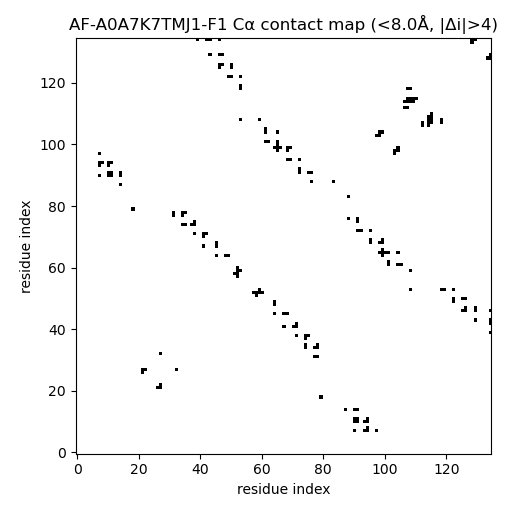
ATOM 943 C CA . PRO A 1 114 ? 18.710 2.749 -11.890 1.00 97.12 114 PRO A CA 1
ATOM 944 C C . PRO A 1 114 ? 18.240 2.030 -10.613 1.00 97.12 114 PRO A C 1
ATOM 946 O O . PRO A 1 114 ? 19.002 1.898 -9.656 1.00 97.12 114 PRO A O 1
ATOM 949 N N . TYR A 1 115 ? 16.988 1.564 -10.572 1.00 97.25 115 TYR A N 1
ATOM 950 C CA . TYR A 1 115 ? 16.370 1.002 -9.374 1.00 97.25 115 TYR A CA 1
ATOM 951 C C . TYR A 1 115 ? 16.530 -0.513 -9.223 1.00 97.25 115 TYR A C 1
ATOM 953 O O . TYR A 1 115 ? 16.183 -1.034 -8.168 1.00 97.25 115 TYR A O 1
ATOM 961 N N . LYS A 1 116 ? 17.130 -1.218 -10.193 1.00 95.81 116 LYS A N 1
ATOM 962 C CA . LYS A 1 116 ? 17.294 -2.684 -10.157 1.00 95.81 116 LYS A CA 1
ATOM 963 C C . LYS A 1 116 ? 17.898 -3.200 -8.844 1.00 95.81 116 LYS A C 1
ATOM 965 O O . LYS A 1 116 ? 17.364 -4.115 -8.224 1.00 95.81 116 LYS A O 1
ATOM 970 N N . LEU A 1 117 ? 18.992 -2.588 -8.382 1.00 97.00 117 LEU A N 1
ATOM 971 C CA . LEU A 1 117 ? 19.647 -2.980 -7.124 1.00 97.00 117 LEU A CA 1
ATOM 972 C C . LEU A 1 117 ? 18.804 -2.649 -5.885 1.00 97.00 117 LEU A C 1
ATOM 974 O O . LEU A 1 117 ? 18.915 -3.324 -4.863 1.00 97.00 117 LEU A O 1
ATOM 978 N N . HIS A 1 118 ? 17.970 -1.612 -5.960 1.00 97.75 118 HIS A N 1
ATOM 979 C CA . HIS A 1 118 ? 17.039 -1.269 -4.890 1.00 97.75 118 HIS A CA 1
ATOM 980 C C . HIS A 1 118 ? 15.879 -2.266 -4.829 1.00 97.75 118 HIS A C 1
ATOM 982 O O . HIS A 1 118 ? 15.535 -2.713 -3.737 1.00 97.75 118 HIS A O 1
ATOM 988 N N . LEU A 1 119 ? 15.330 -2.654 -5.984 1.00 97.69 119 LEU A N 1
ATOM 989 C CA . LEU A 1 119 ? 14.273 -3.657 -6.083 1.00 97.69 119 LEU A CA 1
ATOM 990 C C . LEU A 1 119 ? 14.749 -5.030 -5.593 1.00 97.69 119 LEU A C 1
ATOM 992 O O . LEU A 1 119 ? 14.028 -5.666 -4.830 1.00 97.69 119 LEU A O 1
ATOM 996 N N . GLN A 1 120 ? 15.979 -5.441 -5.927 1.00 97.62 120 GLN A N 1
ATOM 997 C CA . GLN A 1 120 ? 16.571 -6.670 -5.383 1.00 97.62 120 GLN A CA 1
ATOM 998 C C . GLN A 1 120 ? 16.586 -6.648 -3.850 1.00 97.62 120 GLN A C 1
ATOM 1000 O O . GLN A 1 120 ? 16.020 -7.533 -3.220 1.00 97.62 120 GLN A O 1
ATOM 1005 N N . LYS A 1 121 ? 17.153 -5.595 -3.243 1.00 98.12 121 LYS A N 1
ATOM 1006 C CA . LYS A 1 121 ? 17.219 -5.463 -1.777 1.00 98.12 121 LYS A CA 1
ATOM 1007 C C . LYS A 1 121 ? 15.836 -5.429 -1.125 1.00 98.12 121 LYS A C 1
ATOM 1009 O O . LYS A 1 121 ? 15.664 -5.956 -0.029 1.00 98.12 121 LYS A O 1
ATOM 1014 N N . LEU A 1 122 ? 14.863 -4.792 -1.779 1.00 97.50 122 LEU A N 1
ATOM 1015 C CA . LEU A 1 122 ? 13.475 -4.789 -1.330 1.00 97.50 122 LEU A CA 1
ATOM 1016 C C . LEU A 1 122 ? 12.907 -6.214 -1.331 1.00 97.50 122 LEU A C 1
ATOM 1018 O O . LEU A 1 122 ? 12.368 -6.641 -0.316 1.00 97.50 122 LEU A O 1
ATOM 1022 N N . CYS A 1 123 ? 13.063 -6.952 -2.432 1.00 97.69 123 CYS A N 1
ATOM 1023 C CA . CYS A 1 123 ? 12.574 -8.325 -2.552 1.00 97.69 123 CYS A CA 1
ATOM 1024 C C . CYS A 1 123 ? 13.264 -9.275 -1.568 1.00 97.69 123 CYS A C 1
ATOM 1026 O O . CYS A 1 123 ? 12.588 -10.113 -0.982 1.00 97.69 123 CYS A O 1
ATOM 1028 N N . ASP A 1 124 ? 14.567 -9.112 -1.323 1.00 97.88 124 ASP A N 1
ATOM 1029 C CA . ASP A 1 124 ? 15.303 -9.889 -0.317 1.00 97.88 124 ASP A CA 1
ATOM 1030 C C . ASP A 1 124 ? 14.720 -9.667 1.088 1.00 97.88 124 ASP A C 1
ATOM 1032 O O . ASP A 1 124 ? 14.479 -10.617 1.833 1.00 97.88 124 ASP A O 1
ATOM 1036 N N . GLY A 1 125 ? 14.436 -8.409 1.441 1.00 97.56 125 GLY A N 1
ATOM 1037 C CA . GLY A 1 125 ? 13.794 -8.066 2.710 1.00 97.56 125 GLY A CA 1
ATOM 1038 C C . GLY A 1 125 ? 12.371 -8.614 2.825 1.00 97.56 125 GLY A C 1
ATOM 1039 O O . GLY A 1 125 ? 12.007 -9.164 3.862 1.00 97.56 125 GLY A O 1
ATOM 1040 N N . VAL A 1 126 ? 11.577 -8.504 1.756 1.00 97.25 126 VAL A N 1
ATOM 1041 C CA . VAL A 1 126 ? 10.200 -9.020 1.714 1.00 97.25 126 VAL A CA 1
ATOM 1042 C C . VAL A 1 126 ? 10.176 -10.547 1.818 1.00 97.25 126 VAL A C 1
ATOM 1044 O O . VAL A 1 126 ? 9.382 -11.075 2.590 1.00 97.25 126 VAL A O 1
ATOM 1047 N N . ASN A 1 127 ? 11.064 -11.255 1.114 1.00 96.00 127 ASN A N 1
ATOM 1048 C CA . ASN A 1 127 ? 11.204 -12.710 1.232 1.00 96.00 127 ASN A CA 1
ATOM 1049 C C . ASN A 1 127 ? 11.567 -13.129 2.648 1.00 96.00 127 ASN A C 1
ATOM 1051 O O . ASN A 1 127 ? 10.908 -13.994 3.211 1.00 96.00 127 ASN A O 1
ATOM 1055 N N . LYS A 1 128 ? 12.537 -12.451 3.268 1.00 97.06 128 LYS A N 1
ATOM 1056 C CA . LYS A 1 128 ? 12.887 -12.726 4.661 1.00 97.06 128 LYS A CA 1
ATOM 1057 C C . LYS A 1 128 ? 11.680 -12.573 5.594 1.00 97.06 128 LYS A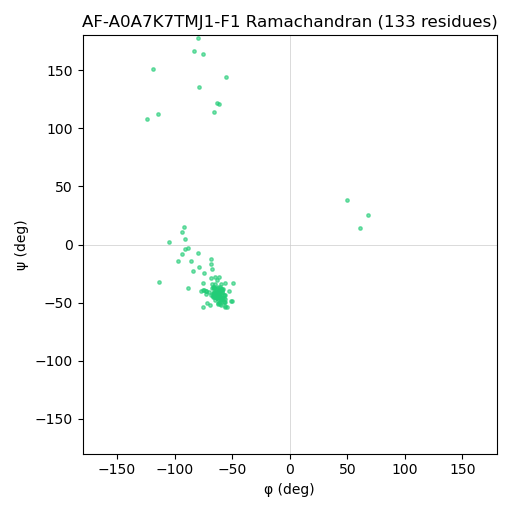 C 1
ATOM 1059 O O . LYS A 1 128 ? 11.456 -13.421 6.449 1.00 97.06 128 LYS A O 1
ATOM 1064 N N . MET A 1 129 ? 10.877 -11.521 5.420 1.00 96.06 129 MET A N 1
ATOM 1065 C CA . MET A 1 129 ? 9.661 -11.332 6.220 1.00 96.06 129 MET A CA 1
ATOM 1066 C C . MET A 1 129 ? 8.599 -12.408 5.954 1.00 96.06 129 MET A C 1
ATOM 1068 O O . MET A 1 129 ? 7.922 -12.823 6.893 1.00 96.06 129 MET A O 1
ATOM 1072 N N . LEU A 1 130 ? 8.455 -12.861 4.702 1.00 93.62 130 LEU A N 1
ATOM 1073 C CA . LEU A 1 130 ? 7.572 -13.971 4.326 1.00 93.62 130 LEU A CA 1
ATOM 1074 C C . LEU A 1 130 ? 8.006 -15.285 4.991 1.00 93.62 130 LEU A C 1
ATOM 1076 O O . LEU A 1 130 ? 7.160 -15.977 5.557 1.00 93.62 130 LEU A O 1
ATOM 1080 N N . ASP A 1 131 ? 9.302 -15.598 4.954 1.00 93.44 131 ASP A N 1
ATOM 1081 C CA . ASP A 1 131 ? 9.881 -16.819 5.527 1.00 93.44 131 ASP A CA 1
ATOM 1082 C C . ASP A 1 131 ? 9.751 -16.853 7.057 1.00 93.44 131 ASP A C 1
ATOM 1084 O O . ASP A 1 131 ? 9.491 -17.901 7.646 1.00 93.44 131 ASP A O 1
ATOM 1088 N N . GLU A 1 132 ? 9.879 -15.695 7.710 1.00 94.44 132 GLU A N 1
ATOM 1089 C CA . GLU A 1 132 ? 9.715 -15.550 9.160 1.00 94.44 132 GLU A CA 1
ATOM 1090 C C . GLU A 1 132 ? 8.240 -15.478 9.609 1.00 94.44 132 GLU A C 1
ATOM 1092 O O . GLU A 1 132 ? 7.970 -15.464 10.809 1.00 94.44 132 GLU A O 1
ATOM 1097 N N . GLY A 1 133 ? 7.275 -15.410 8.681 1.00 89.94 133 GLY A N 1
ATOM 1098 C CA . GLY A 1 133 ? 5.853 -15.235 9.007 1.00 89.94 133 GLY A CA 1
ATOM 1099 C C . GLY A 1 133 ? 5.521 -13.862 9.610 1.00 89.94 133 GLY A C 1
A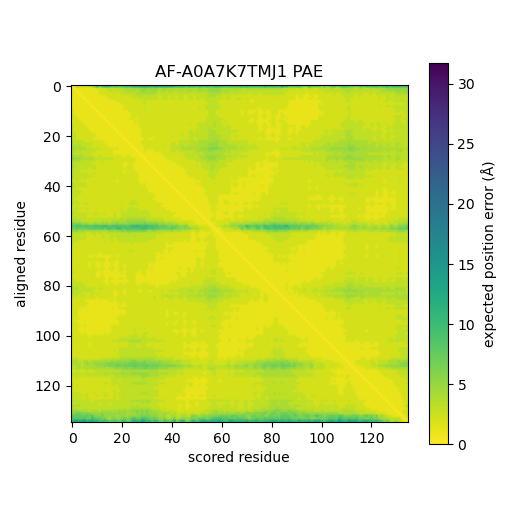TOM 1100 O O . GLY A 1 133 ? 4.545 -13.721 10.346 1.00 89.94 133 GLY A O 1
ATOM 1101 N N . ASN A 1 134 ? 6.343 -12.854 9.311 1.00 88.06 134 ASN A N 1
ATOM 1102 C CA . ASN A 1 134 ? 6.273 -11.496 9.856 1.00 88.06 134 ASN A CA 1
ATOM 1103 C C . ASN A 1 134 ? 5.464 -10.520 8.976 1.00 88.06 134 ASN A C 1
ATOM 1105 O O . ASN A 1 134 ? 5.522 -9.305 9.200 1.00 88.06 134 ASN A O 1
ATOM 1109 N N . ILE A 1 135 ? 4.743 -11.025 7.969 1.00 78.69 135 ILE A N 1
ATOM 1110 C CA . ILE A 1 135 ? 3.983 -10.235 6.988 1.00 78.69 135 ILE A CA 1
ATOM 1111 C C . ILE A 1 135 ? 2.523 -10.678 6.877 1.00 78.69 135 ILE A C 1
ATOM 1113 O O . ILE A 1 135 ? 2.240 -11.873 7.112 1.00 78.69 135 ILE A O 1
#

Nearest PDB structures (foldseek):
  5jxd-assembly1_A  TM=9.976E-01  e=5.140E-14  Mus musculus
  8gyn-assembly1_A  TM=9.803E-01  e=1.632E-12  Danio rerio
  4q9v-assembly1_A  TM=9.881E-01  e=2.074E-11  Homo sapiens
  3f4m-assembly1_A  TM=9.720E-01  e=6.259E-10  Homo sapiens
  8auw-assembly1_D  TM=2.352E-01  e=3.611E+00  Homo sapiens

Secondary structure (DSSP, 8-state):
-HHHHHHHHHHHHHHHHHHHHHHHTT---HHHHHHHHHHHHHHHHHHHHHHHHHHSTT---HHHHHHHHHHHHHHHHHHHTTTS-HHHHHHHHHHHHHHT-HHHHHHHT-TTSTTHHHHHHHHHHHHHHHHTT--

Solvent-accessible surface area (backbone atoms only — not comparable to full-atom values): 7367 Å² total; per-residue (Å²): 105,73,70,54,54,55,48,35,53,51,32,47,54,54,50,55,54,50,52,52,51,38,58,76,66,65,66,59,53,74,68,40,48,53,44,48,56,52,40,45,54,48,52,41,51,47,51,52,48,58,37,45,41,71,75,37,86,95,59,66,50,45,66,60,53,21,50,56,43,48,55,50,46,53,50,50,49,65,56,36,61,91,79,52,55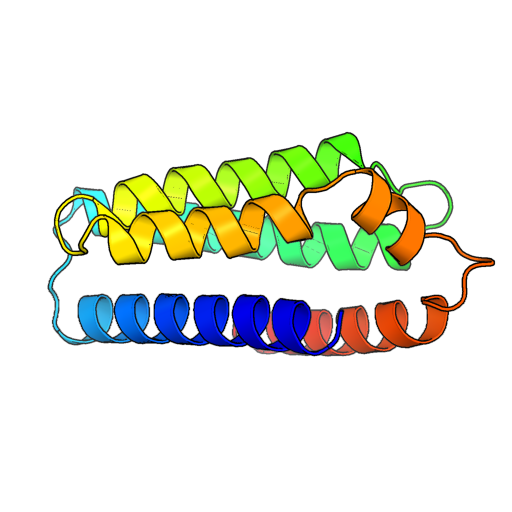,71,72,53,55,54,31,50,48,55,36,41,60,56,70,30,29,51,66,56,42,49,48,44,68,27,85,88,38,93,31,39,71,56,45,50,55,49,35,54,52,49,49,52,31,56,77,69,65,73,90

Organism: NCBI:txid425643